Protein AF-A0A259PDP4-F1 (afdb_monomer)

Structure (mmCIF, N/CA/C/O backbone):
data_AF-A0A259PDP4-F1
#
_entry.id   AF-A0A259PDP4-F1
#
loop_
_atom_site.group_PDB
_atom_site.id
_atom_site.type_symbol
_atom_site.label_atom_id
_atom_site.label_alt_id
_atom_site.label_comp_id
_atom_site.label_asym_id
_atom_site.label_entity_id
_atom_site.label_seq_id
_atom_site.pdbx_PDB_ins_code
_atom_site.Cartn_x
_atom_site.Cartn_y
_atom_site.Cartn_z
_atom_site.occupancy
_atom_site.B_iso_or_equiv
_atom_site.auth_seq_id
_atom_site.auth_comp_id
_atom_site.auth_asym_id
_atom_site.auth_atom_id
_atom_site.pdbx_PDB_model_num
ATOM 1 N N . MET A 1 1 ? -24.513 -25.107 -3.759 1.00 65.69 1 MET A N 1
ATOM 2 C CA . MET A 1 1 ? -24.611 -24.357 -2.487 1.00 65.69 1 MET A CA 1
ATOM 3 C C . MET A 1 1 ? -24.532 -22.879 -2.822 1.00 65.69 1 MET A C 1
ATOM 5 O O . MET A 1 1 ? -23.610 -22.508 -3.531 1.00 65.69 1 MET A O 1
ATOM 9 N N . SER A 1 2 ? -25.495 -22.063 -2.395 1.00 82.94 2 SER A N 1
ATOM 10 C CA . SER A 1 2 ? -25.421 -20.602 -2.539 1.00 82.94 2 SER A CA 1
ATOM 11 C C . SER A 1 2 ? -24.648 -20.012 -1.358 1.00 82.94 2 SER A C 1
ATOM 13 O O . SER A 1 2 ? -24.970 -20.316 -0.209 1.00 82.94 2 SER A O 1
ATOM 15 N N . HIS A 1 3 ? -23.634 -19.190 -1.625 1.00 82.38 3 HIS A N 1
ATOM 16 C CA . HIS A 1 3 ? -22.898 -18.474 -0.581 1.00 82.38 3 HIS A CA 1
ATOM 17 C C . HIS A 1 3 ? -23.713 -17.268 -0.074 1.00 82.38 3 HIS A C 1
ATOM 19 O O . HIS A 1 3 ? -24.407 -16.649 -0.881 1.00 82.38 3 HIS A O 1
ATOM 25 N N . PRO A 1 4 ? -23.620 -16.895 1.220 1.00 92.81 4 PRO A N 1
ATOM 26 C CA . PRO A 1 4 ? -24.337 -15.735 1.769 1.00 92.81 4 PRO A CA 1
ATOM 27 C C . PRO A 1 4 ? -23.977 -14.407 1.085 1.00 92.81 4 PRO A C 1
ATOM 29 O O . PRO A 1 4 ? -24.799 -13.499 1.029 1.00 92.81 4 PRO A O 1
ATOM 32 N N . PHE A 1 5 ? -22.760 -14.316 0.539 1.00 89.44 5 PHE A N 1
ATOM 33 C CA . PHE A 1 5 ? -22.250 -13.162 -0.194 1.00 89.44 5 PHE A CA 1
ATOM 34 C C . PHE A 1 5 ? -21.683 -13.649 -1.533 1.00 89.44 5 PHE A C 1
ATOM 36 O O . PHE A 1 5 ? -20.524 -14.056 -1.590 1.00 89.44 5 PHE A O 1
ATOM 43 N N . PRO A 1 6 ? -22.492 -13.684 -2.605 1.00 89.69 6 PRO A N 1
ATOM 44 C CA . PRO A 1 6 ? -22.055 -14.221 -3.894 1.00 89.69 6 PRO A CA 1
ATOM 45 C C . PRO A 1 6 ? -21.044 -13.320 -4.624 1.00 89.69 6 PRO A C 1
ATOM 47 O O . PRO A 1 6 ? -20.414 -13.776 -5.573 1.00 89.69 6 PRO A O 1
ATOM 50 N N . GLY A 1 7 ? -20.871 -12.070 -4.176 1.00 89.38 7 GLY A N 1
ATOM 51 C CA . GLY A 1 7 ? -19.997 -11.091 -4.822 1.00 89.38 7 GLY A CA 1
ATOM 52 C C . GLY A 1 7 ? -20.499 -10.660 -6.203 1.00 89.38 7 GLY A C 1
ATOM 53 O O . GLY A 1 7 ? -21.602 -11.015 -6.623 1.00 89.38 7 GLY A O 1
ATOM 54 N N . ILE A 1 8 ? -19.681 -9.871 -6.899 1.00 91.44 8 ILE A N 1
ATOM 55 C CA . ILE A 1 8 ? -19.890 -9.497 -8.301 1.00 91.44 8 ILE A CA 1
ATOM 56 C C . ILE A 1 8 ? -18.806 -10.221 -9.109 1.00 91.44 8 ILE A C 1
ATOM 58 O O . ILE A 1 8 ? -17.627 -9.996 -8.835 1.00 91.44 8 ILE A O 1
ATOM 62 N N . PRO A 1 9 ? -19.165 -11.109 -10.054 1.00 92.88 9 PRO A N 1
ATOM 63 C CA . PRO A 1 9 ? -18.188 -11.726 -10.941 1.00 92.88 9 PRO A CA 1
ATOM 64 C C . PRO A 1 9 ? -17.473 -10.662 -11.773 1.00 92.88 9 PRO A C 1
ATOM 66 O O . PRO A 1 9 ? -18.130 -9.806 -12.363 1.00 92.88 9 PRO A O 1
ATOM 69 N N . ASP A 1 10 ? -16.148 -10.745 -11.840 1.00 94.81 10 ASP A N 1
ATOM 70 C CA . ASP A 1 10 ? -15.319 -9.799 -12.582 1.00 94.81 10 ASP A CA 1
ATOM 71 C C . ASP A 1 10 ? -14.111 -10.515 -13.209 1.00 94.81 10 ASP A C 1
ATOM 73 O O . ASP A 1 10 ? -13.682 -11.567 -12.722 1.00 94.81 10 ASP A O 1
ATOM 77 N N . VAL A 1 11 ? -13.576 -9.964 -14.299 1.00 97.06 11 VAL A N 1
ATOM 78 C CA . VAL A 1 11 ? -12.390 -10.483 -14.997 1.00 97.06 11 VAL A CA 1
ATOM 79 C C . VAL A 1 11 ? -11.270 -9.461 -14.866 1.00 97.06 11 VAL A C 1
ATOM 81 O O . VAL A 1 11 ? -11.224 -8.470 -15.587 1.00 97.06 11 VAL A O 1
ATOM 84 N N . ILE A 1 12 ? -10.348 -9.731 -13.947 1.00 96.38 12 ILE A N 1
ATOM 85 C CA . ILE A 1 12 ? -9.230 -8.848 -13.599 1.00 96.38 12 ILE A CA 1
ATOM 86 C C . ILE A 1 12 ? -7.917 -9.633 -13.557 1.00 96.38 12 ILE A C 1
ATOM 88 O O . ILE A 1 12 ? -7.911 -10.856 -13.397 1.00 96.38 12 ILE A O 1
ATOM 92 N N . ASN A 1 13 ? -6.791 -8.935 -13.706 1.00 97.06 13 ASN A N 1
ATOM 93 C CA . ASN A 1 13 ? -5.468 -9.526 -13.508 1.00 97.06 13 ASN A CA 1
ATOM 94 C C . ASN A 1 13 ? -5.157 -9.701 -11.999 1.00 97.06 13 ASN A C 1
ATOM 96 O O . ASN A 1 13 ? -5.936 -9.308 -11.126 1.00 97.06 13 ASN A O 1
ATOM 100 N N . GLY A 1 14 ? -4.007 -10.305 -11.680 1.00 96.62 14 GLY A N 1
ATOM 101 C CA . GLY A 1 14 ? -3.602 -10.540 -10.288 1.00 96.62 14 GLY A CA 1
ATOM 102 C C . GLY A 1 14 ? -3.404 -9.250 -9.483 1.00 96.62 14 GLY A C 1
ATOM 103 O O . GLY A 1 14 ? -3.862 -9.162 -8.346 1.00 96.62 14 GLY A O 1
ATOM 104 N N . ASN A 1 15 ? -2.790 -8.231 -10.087 1.00 95.81 15 ASN A N 1
ATOM 105 C CA . ASN A 1 15 ? -2.569 -6.931 -9.451 1.00 95.81 15 ASN A CA 1
ATOM 106 C C . ASN A 1 15 ? -3.891 -6.239 -9.102 1.00 95.81 15 ASN A C 1
ATOM 108 O O . ASN A 1 15 ? -4.067 -5.780 -7.977 1.00 95.81 15 ASN A O 1
ATOM 112 N N . GLY A 1 16 ? -4.852 -6.234 -10.025 1.00 96.62 16 GLY A N 1
ATOM 113 C CA . GLY A 1 16 ? -6.193 -5.700 -9.825 1.00 96.62 16 GLY A CA 1
ATOM 114 C C . GLY A 1 16 ? -6.944 -6.426 -8.711 1.00 96.62 16 GLY A C 1
ATOM 115 O O . GLY A 1 16 ? -7.610 -5.779 -7.904 1.00 96.62 16 GLY A O 1
ATOM 116 N N . ALA A 1 17 ? -6.787 -7.749 -8.595 1.00 96.19 17 ALA A N 1
AT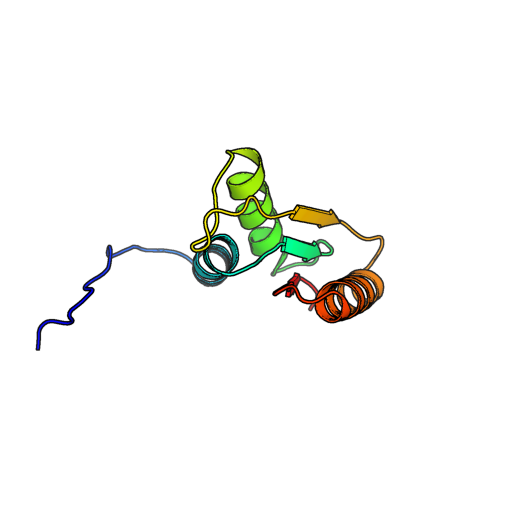OM 117 C CA . ALA A 1 17 ? -7.368 -8.513 -7.489 1.00 96.19 17 ALA A CA 1
ATOM 118 C C . ALA A 1 17 ? -6.768 -8.112 -6.130 1.00 96.19 17 ALA A C 1
ATOM 120 O O . ALA A 1 17 ? -7.503 -7.926 -5.157 1.00 96.19 17 ALA A O 1
ATOM 121 N N . VAL A 1 18 ? -5.448 -7.916 -6.061 1.00 95.62 18 VAL A N 1
ATOM 122 C CA . VAL A 1 18 ? -4.764 -7.448 -4.845 1.00 95.62 18 VAL A CA 1
ATOM 123 C C . VAL A 1 18 ? -5.172 -6.012 -4.508 1.00 95.62 18 VAL A C 1
ATOM 125 O O . VAL A 1 18 ? -5.589 -5.746 -3.380 1.00 95.62 18 VAL A O 1
ATOM 128 N N . ALA A 1 19 ? -5.148 -5.105 -5.485 1.00 95.44 19 ALA A N 1
ATOM 129 C CA . ALA A 1 19 ? -5.562 -3.717 -5.316 1.00 95.44 19 ALA A CA 1
ATOM 130 C C . ALA A 1 19 ? -7.024 -3.610 -4.863 1.00 95.44 19 ALA A C 1
ATOM 132 O O . ALA A 1 19 ? -7.327 -2.808 -3.978 1.00 95.44 19 ALA A O 1
ATOM 133 N N . HIS A 1 20 ? -7.916 -4.456 -5.399 1.00 95.56 20 HIS A N 1
ATOM 134 C CA . HIS A 1 20 ? -9.312 -4.545 -4.973 1.00 95.56 20 HIS A CA 1
ATOM 135 C C . HIS A 1 20 ? -9.421 -4.849 -3.480 1.00 95.56 20 HIS A C 1
ATOM 137 O O . HIS A 1 20 ? -10.173 -4.176 -2.781 1.00 95.56 20 HIS A O 1
ATOM 143 N N . VAL A 1 21 ? -8.675 -5.820 -2.958 1.00 95.06 21 VAL A N 1
ATOM 144 C CA . VAL A 1 21 ? -8.699 -6.109 -1.518 1.00 95.06 21 VAL A CA 1
ATOM 145 C C . VAL A 1 21 ? -8.066 -4.958 -0.739 1.00 95.06 21 VAL A C 1
ATOM 147 O O . VAL A 1 21 ? -8.677 -4.442 0.199 1.00 95.06 21 VAL A O 1
ATOM 150 N N . MET A 1 22 ? -6.884 -4.498 -1.156 1.00 95.44 22 MET A N 1
ATOM 151 C CA . MET A 1 22 ? -6.123 -3.465 -0.452 1.00 95.44 22 MET A CA 1
ATOM 152 C C . MET A 1 22 ? -6.927 -2.181 -0.253 1.00 95.44 22 MET A C 1
ATOM 154 O O . MET A 1 22 ? -6.996 -1.682 0.870 1.00 95.44 22 MET A O 1
ATOM 158 N N . LYS A 1 23 ? -7.607 -1.678 -1.287 1.00 95.12 23 LYS A N 1
ATOM 159 C CA . LYS A 1 23 ? -8.40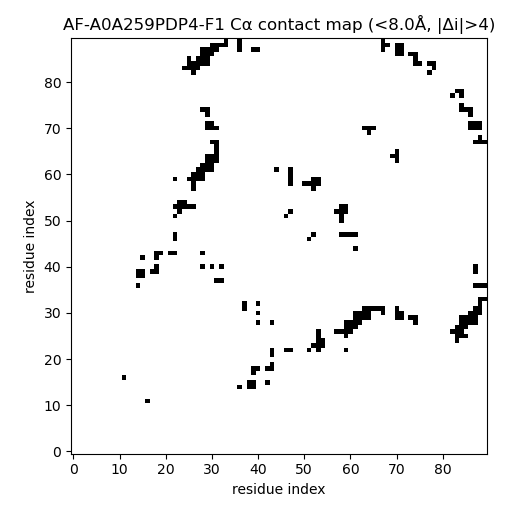9 -0.446 -1.188 1.00 95.12 23 LYS A CA 1
ATOM 160 C C . LYS A 1 23 ? -9.605 -0.553 -0.230 1.00 95.12 23 LYS A C 1
ATOM 162 O O . LYS A 1 23 ? -10.110 0.467 0.230 1.00 95.12 23 LYS A O 1
ATOM 167 N N . HIS A 1 24 ? -10.058 -1.769 0.081 1.00 95.25 24 HIS A N 1
ATOM 168 C CA . HIS A 1 24 ? -11.149 -2.013 1.026 1.00 95.25 24 HIS A CA 1
ATOM 169 C C . HIS A 1 24 ? -10.659 -2.242 2.456 1.00 95.25 24 HIS A C 1
ATOM 171 O O . HIS A 1 24 ? -11.378 -1.883 3.384 1.00 95.25 24 HIS A O 1
ATOM 177 N N . VAL A 1 25 ? -9.472 -2.828 2.649 1.00 94.38 25 VAL A N 1
ATOM 178 C CA . VAL A 1 25 ? -9.003 -3.292 3.972 1.00 94.38 25 VAL A CA 1
ATOM 179 C C . VAL A 1 25 ? -7.708 -2.638 4.453 1.00 94.38 25 VAL A C 1
ATOM 181 O O . VAL A 1 25 ? -7.213 -2.972 5.521 1.00 94.38 25 VAL A O 1
ATOM 184 N N . CYS A 1 26 ? -7.115 -1.707 3.716 1.00 93.38 26 CYS A N 1
ATOM 185 C CA . CYS A 1 26 ? -5.944 -0.983 4.208 1.00 93.38 26 CYS A CA 1
ATOM 186 C C . CYS A 1 26 ? -6.353 0.378 4.783 1.00 93.38 26 CYS A C 1
ATOM 188 O O . CYS A 1 26 ? -7.247 1.063 4.280 1.00 93.38 26 CYS A O 1
ATOM 190 N N . GLY A 1 27 ? -5.671 0.790 5.851 1.00 92.81 27 GLY A N 1
ATOM 191 C CA . GLY A 1 27 ? -5.680 2.169 6.345 1.00 92.81 27 GLY A CA 1
ATOM 192 C C . GLY A 1 27 ? -4.789 3.097 5.513 1.00 92.81 27 GLY A C 1
ATOM 193 O O . GLY A 1 27 ? -4.906 4.315 5.611 1.00 92.81 27 GLY A O 1
ATOM 194 N N . GLY A 1 28 ? -3.914 2.530 4.686 1.00 93.19 28 GLY A N 1
ATOM 195 C CA . GLY A 1 28 ? -3.019 3.257 3.799 1.00 93.19 28 GLY A CA 1
ATOM 196 C C . GLY A 1 28 ? -1.929 2.362 3.217 1.00 93.19 28 GLY A C 1
ATOM 197 O O . GLY A 1 28 ? -1.726 1.237 3.688 1.00 93.19 28 GLY A O 1
ATOM 198 N N . VAL A 1 29 ? -1.247 2.876 2.197 1.00 95.00 29 VAL A N 1
ATOM 199 C CA . VAL A 1 29 ? -0.124 2.222 1.514 1.00 95.00 29 VAL A CA 1
ATOM 200 C C . VAL A 1 29 ? 1.105 3.120 1.588 1.00 95.00 29 VAL A C 1
ATOM 202 O O . VAL A 1 29 ? 1.015 4.327 1.366 1.00 95.00 29 VAL A O 1
ATOM 205 N N . ILE A 1 30 ? 2.252 2.518 1.893 1.00 95.00 30 ILE A N 1
ATOM 206 C CA . ILE A 1 30 ? 3.566 3.154 1.774 1.00 95.00 30 ILE A CA 1
ATOM 207 C C . ILE A 1 30 ? 4.345 2.332 0.753 1.00 95.00 30 ILE A C 1
ATOM 209 O O . ILE A 1 30 ? 4.606 1.152 0.989 1.00 95.00 30 ILE A O 1
ATOM 213 N N . GLY A 1 31 ? 4.637 2.902 -0.410 1.00 93.25 31 GLY A N 1
ATOM 214 C CA . GLY A 1 31 ? 5.079 2.125 -1.566 1.00 93.25 31 GLY A CA 1
ATOM 215 C C . GLY A 1 31 ? 6.201 2.773 -2.360 1.00 93.25 31 GLY A C 1
ATOM 216 O O . GLY A 1 31 ? 6.482 3.961 -2.223 1.00 93.25 31 GLY A O 1
ATOM 217 N N . TYR A 1 32 ? 6.805 1.962 -3.222 1.00 94.94 32 TYR A N 1
ATOM 218 C CA . TYR A 1 32 ? 7.780 2.389 -4.218 1.00 94.94 32 TYR A CA 1
ATOM 219 C C . TYR A 1 32 ? 7.467 1.708 -5.560 1.00 94.94 32 TYR A C 1
ATOM 221 O O . TYR A 1 32 ? 7.137 0.519 -5.561 1.00 94.94 32 TYR A O 1
ATOM 229 N N . PRO A 1 33 ? 7.526 2.413 -6.703 1.00 91.75 33 PRO A N 1
ATOM 230 C CA . PRO A 1 33 ? 7.244 1.803 -7.998 1.00 91.75 33 PRO A CA 1
ATOM 231 C C . PRO A 1 33 ? 8.350 0.821 -8.415 1.00 91.75 33 PRO A C 1
ATOM 233 O O . PRO A 1 33 ? 9.499 1.207 -8.624 1.00 91.75 33 PRO A O 1
ATOM 236 N N . ILE A 1 34 ? 7.987 -0.450 -8.605 1.00 93.44 34 ILE A N 1
ATOM 237 C CA . ILE A 1 34 ? 8.847 -1.481 -9.196 1.00 93.44 34 ILE A CA 1
ATOM 238 C C . ILE A 1 34 ? 8.012 -2.487 -9.995 1.00 93.44 34 ILE A C 1
ATOM 240 O O . ILE A 1 34 ? 6.963 -2.964 -9.562 1.00 93.44 34 ILE A O 1
ATOM 244 N N . THR A 1 35 ? 8.463 -2.827 -11.201 1.00 94.06 35 THR A N 1
ATOM 245 C CA . THR A 1 35 ? 7.763 -3.813 -12.032 1.00 94.06 35 THR A CA 1
ATOM 246 C C . THR A 1 35 ? 7.883 -5.214 -11.423 1.00 94.06 35 THR A C 1
ATOM 248 O O . THR A 1 35 ? 8.996 -5.591 -11.053 1.00 94.06 35 THR A O 1
ATOM 251 N N . PRO A 1 36 ? 6.812 -6.032 -11.394 1.00 93.25 36 PRO A N 1
ATOM 252 C CA . PRO A 1 36 ? 5.491 -5.820 -12.002 1.00 93.25 36 PRO A CA 1
ATOM 253 C C . PRO A 1 36 ? 4.404 -5.284 -11.043 1.00 93.25 36 PRO A C 1
ATOM 255 O O . PRO A 1 36 ? 3.240 -5.229 -11.437 1.00 93.25 36 PRO A O 1
ATOM 258 N N . SER A 1 37 ? 4.734 -4.928 -9.797 1.00 94.75 37 SER A N 1
ATOM 259 C CA . SER A 1 37 ? 3.756 -4.570 -8.753 1.00 94.75 37 SER A CA 1
ATOM 260 C C . SER A 1 37 ? 3.344 -3.093 -8.745 1.00 94.75 37 SER A C 1
ATOM 262 O O . SER A 1 37 ? 2.451 -2.721 -7.981 1.00 94.75 37 SER A O 1
ATOM 264 N N . THR A 1 38 ? 3.938 -2.248 -9.595 1.00 94.69 38 THR A N 1
ATOM 265 C CA . THR A 1 38 ? 3.596 -0.817 -9.711 1.00 94.69 38 THR A CA 1
ATOM 266 C C . THR A 1 38 ? 2.088 -0.571 -9.856 1.00 94.69 38 THR A C 1
ATOM 268 O O . THR A 1 38 ? 1.536 0.268 -9.145 1.00 94.69 38 THR A O 1
ATOM 271 N N . GLU A 1 39 ? 1.405 -1.366 -10.688 1.00 96.06 39 GLU A N 1
ATOM 272 C CA . GLU A 1 39 ? -0.038 -1.241 -10.964 1.00 96.06 39 GLU A CA 1
ATOM 273 C C . GLU A 1 39 ? -0.903 -1.325 -9.691 1.00 96.06 39 GLU A C 1
ATOM 275 O O . GLU A 1 39 ? -1.960 -0.696 -9.608 1.00 96.06 39 GLU A O 1
ATOM 280 N N . ILE A 1 40 ? -0.460 -2.072 -8.671 1.00 96.19 40 ILE A N 1
ATOM 281 C CA . ILE A 1 40 ? -1.189 -2.218 -7.403 1.00 96.19 40 ILE A CA 1
ATOM 282 C C . ILE A 1 40 ? -1.258 -0.869 -6.678 1.00 96.19 40 ILE A C 1
ATOM 284 O O . ILE A 1 40 ? -2.342 -0.439 -6.273 1.00 96.19 40 ILE A O 1
ATOM 288 N N . SER A 1 41 ? -0.112 -0.193 -6.535 1.00 94.25 41 SER A N 1
ATOM 289 C CA . SER A 1 41 ? -0.027 1.131 -5.907 1.00 94.25 41 SER A CA 1
ATOM 290 C C . SER A 1 41 ? -0.783 2.185 -6.706 1.00 94.25 41 SER A C 1
ATOM 292 O O . SER A 1 41 ? -1.506 2.975 -6.107 1.00 94.25 41 SER A O 1
ATOM 294 N N . GLU A 1 42 ? -0.658 2.177 -8.035 1.00 95.62 42 GLU A N 1
ATOM 295 C CA . GLU A 1 42 ? -1.358 3.123 -8.916 1.00 95.62 42 GLU A CA 1
ATOM 296 C C . GLU A 1 42 ? -2.880 2.988 -8.777 1.00 95.62 42 GLU A C 1
ATOM 298 O O . GLU A 1 42 ? -3.586 3.978 -8.595 1.00 95.62 42 GLU A O 1
ATOM 303 N N . THR A 1 43 ? -3.388 1.752 -8.772 1.00 96.06 43 THR A N 1
ATOM 304 C CA . THR A 1 43 ? -4.824 1.475 -8.616 1.00 96.06 43 THR A CA 1
ATOM 305 C C . THR A 1 43 ? -5.330 1.857 -7.222 1.00 96.06 43 THR A C 1
ATOM 307 O O . THR A 1 43 ? -6.440 2.375 -7.077 1.00 96.06 43 THR A O 1
ATOM 310 N N . PHE A 1 44 ? -4.535 1.605 -6.176 1.00 95.88 44 PHE A N 1
ATOM 311 C CA . PHE A 1 44 ? -4.878 2.003 -4.810 1.00 95.88 44 PHE A CA 1
ATOM 312 C C . PHE A 1 44 ? -4.917 3.526 -4.657 1.00 95.88 44 PHE A C 1
ATOM 314 O O . PHE A 1 44 ? -5.857 4.059 -4.064 1.00 95.88 44 PHE A O 1
ATOM 321 N N . GLU A 1 45 ? -3.904 4.219 -5.182 1.00 95.81 45 GLU A N 1
ATOM 322 C CA . GLU A 1 45 ? -3.831 5.677 -5.156 1.00 95.81 45 GLU A CA 1
ATOM 323 C C . GLU A 1 45 ? -5.032 6.270 -5.888 1.00 95.81 45 GLU A C 1
ATOM 325 O O . GLU A 1 45 ? -5.737 7.073 -5.285 1.00 95.81 45 GLU A O 1
ATOM 330 N N . ALA A 1 46 ? -5.335 5.806 -7.105 1.00 97.06 46 ALA A N 1
ATOM 331 C CA . ALA A 1 46 ? -6.451 6.329 -7.889 1.00 97.06 46 ALA A CA 1
ATOM 332 C C . ALA A 1 46 ? -7.780 6.223 -7.125 1.00 97.06 46 ALA A C 1
ATOM 334 O O . ALA A 1 46 ? -8.499 7.211 -6.978 1.00 97.06 46 ALA A O 1
ATOM 335 N N . ALA A 1 47 ? -8.068 5.058 -6.531 1.00 96.88 47 ALA A N 1
ATOM 336 C CA . ALA A 1 47 ? -9.260 4.875 -5.702 1.00 96.88 47 ALA A CA 1
ATOM 337 C C . ALA A 1 47 ? -9.280 5.823 -4.488 1.00 96.88 47 ALA A C 1
ATOM 339 O O . ALA A 1 47 ? -10.323 6.382 -4.140 1.00 96.88 47 ALA A O 1
ATOM 340 N N . ARG A 1 48 ? -8.129 6.032 -3.838 1.00 95.44 48 ARG A N 1
ATOM 341 C CA . ARG A 1 48 ? -7.984 6.999 -2.741 1.00 95.44 48 ARG A CA 1
ATOM 342 C C . ARG A 1 48 ? -8.230 8.432 -3.231 1.00 95.44 48 ARG A C 1
ATOM 344 O O . ARG A 1 48 ? -8.926 9.180 -2.553 1.00 95.44 48 ARG A O 1
ATOM 351 N N . ALA A 1 49 ? -7.675 8.826 -4.375 1.00 96.75 49 ALA A N 1
ATOM 352 C CA . ALA A 1 49 ? -7.838 10.157 -4.958 1.00 96.75 49 ALA A CA 1
ATOM 3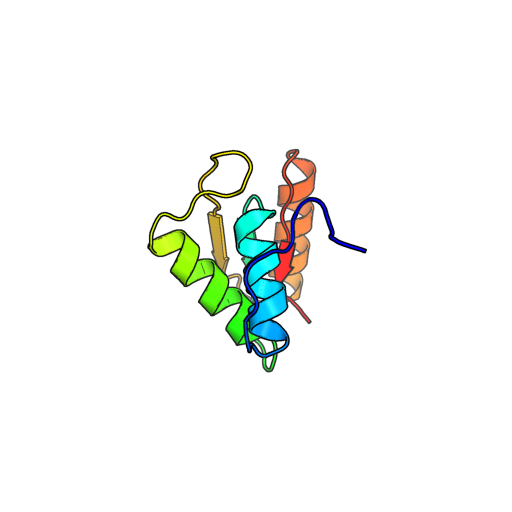53 C C . ALA A 1 49 ? -9.292 10.440 -5.373 1.00 96.75 49 ALA A C 1
ATOM 355 O O . ALA A 1 49 ? -9.767 11.565 -5.220 1.00 96.75 49 ALA A O 1
ATOM 356 N N . GLU A 1 50 ? -10.023 9.413 -5.809 1.00 97.75 50 GLU A N 1
ATOM 357 C CA . GLU A 1 50 ? -11.465 9.453 -6.096 1.00 97.75 50 GLU A CA 1
ATOM 358 C C . GLU A 1 50 ? -12.345 9.517 -4.830 1.00 97.75 50 GLU A C 1
ATOM 360 O O . GLU A 1 50 ? -13.571 9.601 -4.920 1.00 97.75 50 GLU A O 1
ATOM 365 N N . GLY A 1 51 ? -11.741 9.509 -3.637 1.00 96.88 51 GLY A N 1
ATOM 366 C CA . GLY A 1 51 ? -12.440 9.638 -2.359 1.00 96.88 51 GLY A CA 1
ATOM 367 C C . GLY A 1 51 ? -13.009 8.327 -1.820 1.00 96.88 51 GLY A C 1
ATOM 368 O O . GLY A 1 51 ? -13.881 8.355 -0.946 1.00 96.88 51 GLY A O 1
ATOM 369 N N . GLN A 1 52 ? -12.543 7.174 -2.311 1.00 97.38 52 GLN A N 1
ATOM 370 C CA . GLN A 1 52 ? -13.007 5.880 -1.822 1.00 97.38 52 GLN A CA 1
ATOM 371 C C . GLN A 1 52 ? -12.699 5.719 -0.324 1.00 97.38 52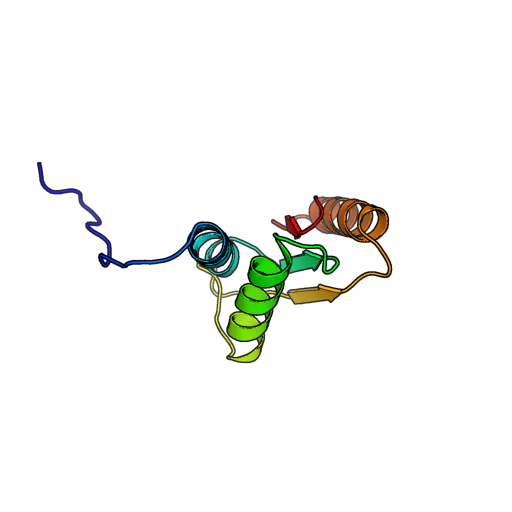 GLN A C 1
ATOM 373 O O . GLN A 1 52 ? -11.564 5.878 0.129 1.00 97.38 52 GLN A O 1
ATOM 378 N N . LEU A 1 53 ? -13.717 5.340 0.450 1.00 97.50 53 LEU A N 1
ATOM 379 C CA . LEU A 1 53 ? -13.557 4.922 1.840 1.00 97.50 53 LEU A CA 1
ATOM 380 C C . LEU A 1 53 ? -13.305 3.415 1.913 1.00 97.50 53 LEU A C 1
ATOM 382 O O . LEU A 1 53 ? -13.851 2.637 1.129 1.00 97.50 53 LEU A O 1
ATOM 386 N N . ASN A 1 54 ? -12.509 2.994 2.891 1.00 95.00 54 ASN A N 1
ATOM 387 C CA . ASN A 1 54 ? -12.367 1.580 3.219 1.00 95.00 54 ASN A CA 1
ATOM 388 C C . ASN A 1 54 ? -13.600 1.057 3.984 1.00 95.00 54 ASN A C 1
ATOM 390 O O . ASN A 1 54 ? -14.501 1.819 4.348 1.00 95.00 54 ASN A O 1
ATOM 394 N N . VAL A 1 55 ? -13.645 -0.247 4.273 1.00 95.38 55 VAL A N 1
ATOM 395 C CA . VAL A 1 55 ? -14.806 -0.885 4.935 1.00 95.38 55 VAL A CA 1
ATOM 396 C C . VAL A 1 55 ? -15.060 -0.392 6.364 1.00 95.38 55 VAL A C 1
ATOM 398 O O . VAL A 1 55 ? -16.104 -0.688 6.939 1.00 95.38 55 VAL A O 1
ATOM 401 N N . TRP A 1 56 ? -14.138 0.386 6.938 1.00 93.69 56 TRP A N 1
ATOM 402 C CA . TRP A 1 56 ? -14.292 1.034 8.242 1.00 93.69 56 TRP A CA 1
ATOM 403 C C . TRP A 1 56 ? -14.747 2.493 8.142 1.00 93.69 56 TRP A C 1
ATOM 405 O O . TRP A 1 56 ? -14.732 3.206 9.146 1.00 93.69 56 TRP A O 1
ATOM 415 N N . GLY A 1 57 ? -15.110 2.963 6.945 1.00 95.50 57 GLY A N 1
ATOM 416 C CA . GLY A 1 57 ? -15.520 4.346 6.710 1.00 95.50 57 GLY A CA 1
ATOM 417 C C . GLY A 1 57 ? -14.374 5.352 6.832 1.00 95.50 57 GLY A C 1
ATOM 418 O O . GLY A 1 57 ? -14.625 6.533 7.064 1.00 95.50 57 GLY A O 1
ATOM 419 N N . LYS A 1 58 ? -13.116 4.908 6.712 1.00 93.75 58 LYS A N 1
ATOM 420 C CA . LYS A 1 58 ? -11.936 5.778 6.782 1.00 93.75 58 LYS A CA 1
ATOM 421 C C . LYS A 1 58 ? -11.363 6.021 5.395 1.00 93.75 58 LYS A C 1
ATOM 423 O O . LYS A 1 58 ? -11.307 5.115 4.566 1.00 93.75 58 LYS A O 1
ATOM 428 N N . HIS A 1 59 ? -10.893 7.243 5.181 1.00 94.56 59 HIS A N 1
ATOM 429 C CA . HIS A 1 59 ? -10.135 7.596 3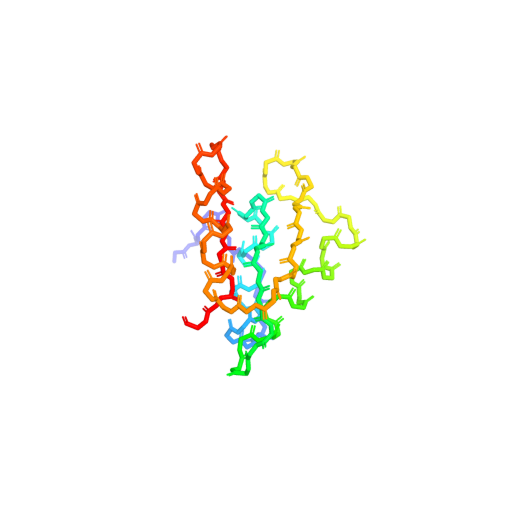.991 1.00 94.56 59 HIS A CA 1
ATOM 430 C C . HIS A 1 59 ? -8.693 7.090 4.146 1.00 94.56 59 HIS A C 1
ATOM 432 O O . HIS A 1 59 ? -8.035 7.475 5.119 1.00 94.56 59 HIS A O 1
ATOM 438 N N . PRO A 1 60 ? -8.189 6.232 3.244 1.00 93.38 60 PRO A N 1
ATOM 439 C CA . PRO A 1 60 ? -6.820 5.756 3.341 1.00 93.38 60 PRO A CA 1
ATOM 440 C C . PRO A 1 60 ? -5.807 6.859 3.003 1.00 93.38 60 PRO A C 1
ATOM 442 O O . PRO A 1 60 ? -6.135 7.855 2.350 1.00 93.38 60 PRO A O 1
ATOM 445 N N . PHE A 1 61 ? -4.556 6.677 3.424 1.00 92.75 61 PHE A N 1
ATOM 446 C CA . PHE A 1 61 ? -3.434 7.500 2.959 1.00 92.75 61 PHE A CA 1
ATOM 447 C C . PHE A 1 61 ? -2.571 6.749 1.935 1.00 92.75 61 PHE A C 1
ATOM 449 O O . PHE A 1 61 ? -2.586 5.521 1.876 1.00 92.75 61 PHE A O 1
ATOM 456 N N . PHE A 1 62 ? -1.789 7.488 1.151 1.00 94.62 62 PHE A N 1
ATOM 457 C CA . PHE A 1 62 ? -0.749 6.939 0.282 1.00 94.62 62 PHE A CA 1
ATOM 458 C C . PHE A 1 62 ? 0.531 7.765 0.443 1.00 94.62 62 PHE A C 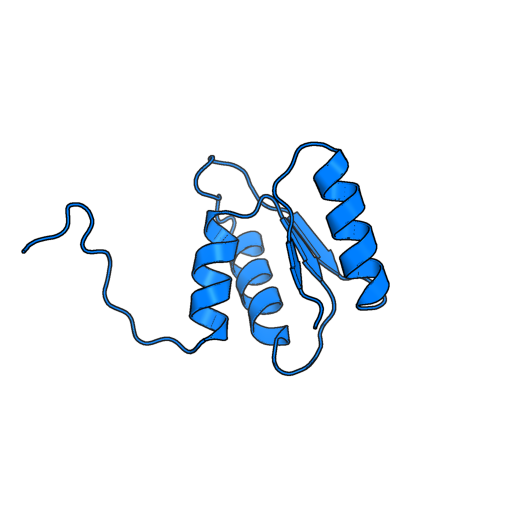1
ATOM 460 O O . PHE A 1 62 ? 0.452 8.994 0.495 1.00 94.62 62 PHE A O 1
ATOM 467 N N . VAL A 1 63 ? 1.683 7.102 0.546 1.00 95.00 63 VAL A N 1
ATOM 468 C CA . VAL A 1 63 ? 3.004 7.744 0.567 1.00 95.00 63 VAL A CA 1
ATOM 469 C C . VAL A 1 63 ? 3.940 6.986 -0.366 1.00 95.00 63 VAL A C 1
ATOM 471 O O . VAL A 1 63 ? 4.172 5.793 -0.176 1.00 95.00 63 VAL A O 1
ATOM 474 N N . GLU A 1 64 ? 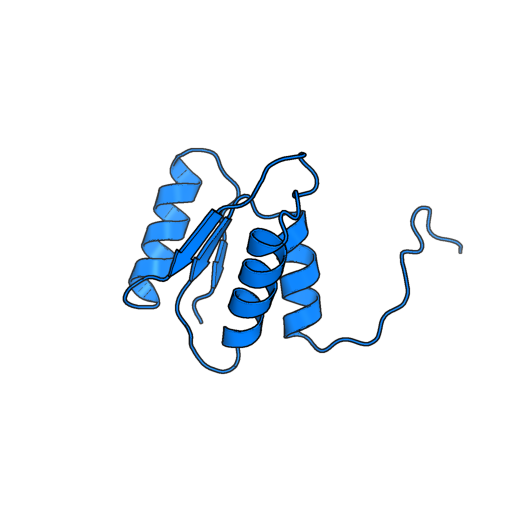4.499 7.694 -1.342 1.00 95.50 64 GLU A N 1
ATOM 475 C CA . GLU A 1 64 ? 5.623 7.202 -2.136 1.00 95.50 64 GLU A CA 1
ATOM 476 C C . GLU A 1 64 ? 6.936 7.503 -1.407 1.00 95.50 64 GLU A C 1
ATOM 478 O O . GLU A 1 64 ? 7.148 8.623 -0.935 1.00 95.50 64 GLU A O 1
ATOM 483 N N . THR A 1 65 ? 7.800 6.501 -1.279 1.00 95.25 65 THR A N 1
ATOM 484 C CA . THR A 1 65 ? 9.112 6.632 -0.629 1.00 95.25 65 THR A CA 1
ATOM 485 C C . THR A 1 65 ? 10.241 6.713 -1.652 1.00 95.25 65 THR A C 1
ATOM 487 O O . THR A 1 65 ? 10.031 6.568 -2.848 1.00 95.25 65 THR A O 1
ATOM 490 N N . GLU A 1 66 ? 11.471 6.929 -1.201 1.00 95.62 66 GLU A N 1
ATOM 491 C CA . GLU A 1 66 ? 12.659 6.971 -2.059 1.00 95.62 66 GLU A CA 1
ATOM 492 C C . GLU A 1 66 ? 13.144 5.585 -2.520 1.00 95.62 66 GLU A C 1
ATOM 494 O O . GLU A 1 66 ? 13.932 5.491 -3.460 1.00 95.62 66 GLU A O 1
ATOM 499 N N . GLY A 1 67 ? 12.689 4.512 -1.864 1.00 94.56 67 GLY A N 1
ATOM 500 C CA . GLY A 1 67 ? 13.019 3.132 -2.221 1.00 94.56 67 GLY A CA 1
ATOM 501 C C . GLY A 1 67 ? 12.206 2.091 -1.450 1.00 94.56 67 GLY A C 1
ATOM 502 O O . GLY A 1 67 ? 11.500 2.413 -0.492 1.00 94.56 67 GLY A O 1
ATOM 503 N N . GLU A 1 68 ? 12.337 0.825 -1.850 1.00 93.69 68 GLU A N 1
ATOM 504 C CA . GLU A 1 68 ? 11.586 -0.310 -1.288 1.00 93.69 68 GLU A CA 1
ATOM 505 C C . GLU A 1 68 ? 11.855 -0.538 0.206 1.00 93.69 68 GLU A C 1
ATOM 507 O O . GLU A 1 68 ? 10.940 -0.809 0.981 1.00 93.69 68 GLU A O 1
ATOM 512 N N . HIS A 1 69 ? 13.103 -0.365 0.648 1.00 94.56 69 HIS A N 1
ATOM 513 C CA . HIS A 1 69 ? 13.457 -0.537 2.059 1.00 94.56 69 HIS A CA 1
ATOM 514 C C . HIS A 1 69 ? 12.806 0.531 2.954 1.00 94.56 69 HIS A C 1
ATOM 516 O O . HIS A 1 69 ? 12.378 0.253 4.080 1.00 94.56 69 HIS A O 1
ATOM 522 N N . SER A 1 70 ? 12.680 1.749 2.434 1.00 95.25 70 SER A N 1
ATOM 523 C CA . SER A 1 70 ? 12.016 2.857 3.118 1.00 95.25 70 SER A CA 1
ATOM 524 C C . SER A 1 70 ? 10.505 2.667 3.135 1.00 95.25 70 SER A C 1
ATOM 526 O O . SER A 1 70 ? 9.876 2.946 4.155 1.00 95.25 70 SER A O 1
ATOM 528 N N . ALA A 1 71 ? 9.933 2.080 2.078 1.00 94.81 71 ALA A N 1
ATOM 529 C CA . ALA A 1 71 ? 8.536 1.660 2.059 1.00 94.81 71 ALA A CA 1
ATOM 530 C C . ALA A 1 71 ? 8.237 0.627 3.158 1.00 94.81 71 ALA A C 1
ATOM 532 O O . ALA A 1 71 ? 7.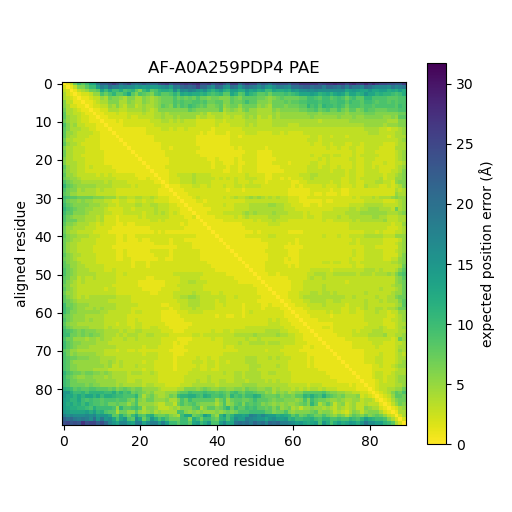268 0.780 3.906 1.00 94.81 71 ALA A O 1
ATOM 533 N N . GLN A 1 72 ? 9.091 -0.392 3.305 1.00 93.31 72 GLN A N 1
ATOM 534 C CA . GLN A 1 72 ? 8.940 -1.422 4.339 1.00 93.31 72 GLN A CA 1
ATOM 535 C C . GLN A 1 72 ? 9.089 -0.841 5.750 1.00 93.31 72 GLN A C 1
ATOM 537 O O . GLN A 1 72 ? 8.248 -1.082 6.619 1.00 93.31 72 GLN A O 1
ATOM 542 N N . SER A 1 73 ? 10.125 -0.028 5.970 1.00 94.12 73 SER A N 1
ATOM 543 C CA . SER A 1 73 ? 10.369 0.641 7.255 1.00 94.12 73 SER A CA 1
ATOM 544 C C . SER A 1 73 ? 9.223 1.584 7.628 1.00 94.12 73 SER A C 1
ATOM 546 O O . SER A 1 73 ? 8.771 1.596 8.774 1.00 94.12 73 SER A O 1
ATOM 548 N N . GLY A 1 74 ? 8.713 2.339 6.653 1.00 93.25 74 GLY A N 1
ATOM 549 C CA . GLY A 1 74 ? 7.569 3.227 6.817 1.00 93.25 74 GLY A CA 1
ATOM 550 C C . GLY A 1 74 ? 6.295 2.464 7.167 1.00 93.25 74 GLY A C 1
ATOM 551 O O . GLY A 1 74 ? 5.614 2.835 8.121 1.00 93.25 74 GLY A O 1
ATOM 552 N N . ALA A 1 75 ? 5.990 1.374 6.455 1.00 92.69 75 ALA A N 1
ATOM 553 C CA . ALA A 1 75 ? 4.824 0.534 6.739 1.00 92.69 75 ALA A CA 1
ATOM 554 C C . ALA A 1 75 ? 4.889 -0.090 8.139 1.00 92.69 75 ALA A C 1
ATOM 556 O O . ALA A 1 75 ? 3.897 -0.051 8.870 1.00 92.69 75 ALA A O 1
ATOM 557 N N . LEU A 1 76 ? 6.059 -0.592 8.548 1.00 93.00 76 LEU A N 1
ATOM 558 C CA . LEU A 1 76 ? 6.279 -1.111 9.899 1.00 93.00 76 LEU A CA 1
ATOM 559 C C . LEU A 1 76 ? 6.081 -0.019 10.961 1.00 93.00 76 LEU A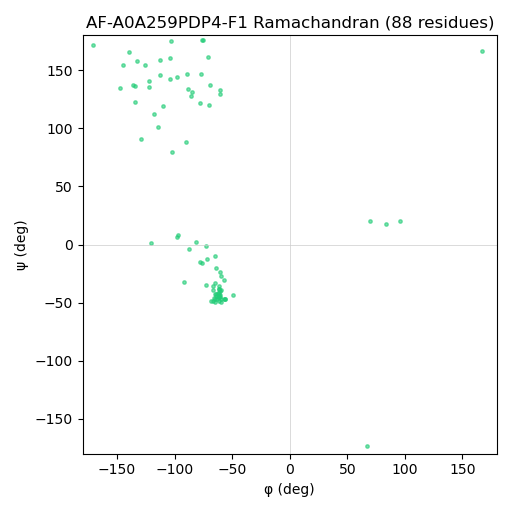 C 1
ATOM 561 O O . LEU A 1 76 ? 5.355 -0.226 11.934 1.00 93.00 76 LEU A O 1
ATOM 565 N N . GLY A 1 77 ? 6.691 1.152 10.763 1.00 92.88 77 GLY A N 1
ATOM 566 C CA . GLY A 1 77 ? 6.558 2.294 11.668 1.00 92.88 77 GLY A CA 1
ATOM 567 C C . GLY A 1 77 ? 5.111 2.767 11.793 1.00 92.88 77 GLY A C 1
ATOM 568 O O . GLY A 1 77 ? 4.620 2.980 12.900 1.00 92.88 77 GLY A O 1
ATOM 569 N N . ALA A 1 78 ? 4.395 2.853 10.672 1.00 90.56 78 ALA A N 1
ATOM 570 C CA . ALA A 1 78 ? 2.979 3.174 10.663 1.00 90.56 78 ALA A CA 1
ATOM 571 C C . ALA A 1 78 ? 2.179 2.110 11.433 1.00 90.56 78 ALA A C 1
ATOM 573 O O . ALA A 1 78 ? 1.345 2.463 12.267 1.00 90.56 78 ALA A O 1
ATOM 574 N N . ALA A 1 79 ? 2.449 0.816 11.226 1.00 90.31 79 ALA A N 1
ATOM 575 C CA . ALA A 1 79 ? 1.708 -0.266 11.880 1.00 90.31 79 ALA A CA 1
ATOM 576 C C . ALA A 1 79 ? 1.836 -0.222 13.414 1.00 90.31 79 ALA A C 1
ATOM 578 O O . ALA A 1 79 ? 0.850 -0.442 14.120 1.00 90.31 79 ALA A O 1
ATOM 579 N N . LEU A 1 80 ? 3.005 0.170 13.938 1.00 91.88 80 LEU A N 1
ATOM 580 C CA . LEU A 1 80 ? 3.228 0.374 15.378 1.00 91.88 80 LEU A CA 1
ATOM 581 C C . LEU A 1 80 ? 2.317 1.450 15.994 1.00 91.88 80 LEU A C 1
ATOM 583 O O . LEU A 1 80 ? 2.050 1.407 17.193 1.00 91.88 80 LEU A O 1
ATOM 587 N N . THR A 1 81 ? 1.798 2.388 15.196 1.00 89.12 81 THR A N 1
ATOM 588 C CA . THR A 1 81 ? 0.841 3.413 15.659 1.00 89.12 81 THR A CA 1
ATOM 589 C C . THR A 1 81 ? -0.608 2.911 15.745 1.00 89.12 81 THR A C 1
ATOM 591 O O . THR A 1 81 ? -1.503 3.675 16.102 1.00 89.12 81 THR A O 1
ATOM 594 N N . GLY A 1 82 ? -0.856 1.625 15.455 1.00 83.50 82 GLY A N 1
ATOM 595 C CA . GLY A 1 82 ? -2.160 0.975 15.628 1.00 83.50 82 GLY A CA 1
ATOM 596 C C . GLY A 1 82 ? -3.039 0.929 14.376 1.00 83.50 82 GLY A C 1
ATOM 597 O O . GLY A 1 82 ? -4.253 0.766 14.498 1.00 83.50 82 GLY A O 1
ATOM 598 N N . GLY A 1 83 ? -2.465 1.079 13.179 1.00 78.50 83 GLY A N 1
ATOM 599 C CA . GLY A 1 83 ? -3.208 0.957 11.921 1.00 78.50 83 GLY A CA 1
ATOM 600 C C . GLY A 1 83 ? -2.812 -0.256 11.080 1.00 78.50 83 GLY A C 1
ATOM 601 O O . GLY A 1 83 ? -1.732 -0.821 11.226 1.00 78.50 83 GLY A O 1
ATOM 602 N N . SER A 1 84 ? -3.712 -0.655 10.181 1.00 81.12 84 SER A N 1
ATOM 603 C CA . SER A 1 84 ? -3.489 -1.728 9.207 1.00 81.12 84 SER A CA 1
ATOM 604 C C . SER A 1 84 ? -2.904 -1.139 7.927 1.00 81.12 84 SER A C 1
ATOM 606 O O . SER A 1 84 ? -3.646 -0.737 7.028 1.00 81.12 84 SER A O 1
ATOM 608 N N . TYR A 1 85 ? -1.579 -1.035 7.870 1.00 86.31 85 TYR A N 1
ATOM 609 C CA . TYR A 1 85 ? -0.857 -0.448 6.742 1.00 86.31 85 TYR A CA 1
ATOM 610 C C . TYR A 1 85 ? -0.045 -1.506 6.013 1.00 86.31 85 TYR A C 1
ATOM 612 O O . TYR A 1 85 ? 0.457 -2.447 6.626 1.00 86.31 85 TYR A O 1
ATOM 620 N N . VAL A 1 86 ? 0.063 -1.348 4.699 1.00 81.38 86 VAL A N 1
ATOM 621 C CA . VAL A 1 86 ? 0.729 -2.313 3.826 1.00 81.38 86 VAL A CA 1
ATOM 622 C C . VAL A 1 86 ? 1.852 -1.614 3.076 1.00 81.38 86 VAL A C 1
ATOM 624 O O . VAL A 1 86 ? 1.708 -0.467 2.645 1.00 81.38 86 VAL A O 1
ATOM 627 N N . SER A 1 87 ? 2.973 -2.319 2.932 1.00 84.69 87 SER A N 1
ATOM 628 C CA . SER A 1 87 ? 4.022 -1.922 2.004 1.00 84.69 87 SER A CA 1
ATOM 629 C C . SER A 1 87 ? 3.751 -2.525 0.631 1.00 84.69 87 SER A C 1
ATOM 631 O O . SER A 1 87 ? 3.457 -3.715 0.544 1.00 84.69 87 SER A O 1
ATOM 633 N N . ASN A 1 88 ? 3.869 -1.720 -0.426 1.00 77.94 88 ASN A N 1
ATOM 634 C CA . ASN A 1 88 ? 4.029 -2.229 -1.790 1.00 77.94 88 ASN A CA 1
ATOM 635 C C . ASN A 1 88 ? 5.509 -2.097 -2.170 1.00 77.94 88 ASN A C 1
ATOM 637 O O . ASN A 1 88 ? 5.920 -1.116 -2.789 1.00 77.94 88 ASN A O 1
ATOM 641 N N . ALA A 1 89 ? 6.295 -3.049 -1.682 1.00 63.38 89 ALA A N 1
ATOM 642 C CA . ALA A 1 89 ? 7.688 -3.314 -2.024 1.00 63.38 89 ALA A CA 1
ATOM 643 C C . ALA A 1 89 ? 7.774 -4.792 -2.453 1.00 63.38 89 ALA A C 1
ATOM 645 O O . ALA A 1 89 ? 6.891 -5.567 -2.067 1.00 63.38 89 ALA A O 1
ATOM 646 N N . SER A 1 90 ? 8.761 -5.167 -3.274 1.00 56.31 90 SER A N 1
ATOM 647 C CA . SER A 1 90 ? 8.931 -6.557 -3.733 1.00 56.31 90 SER A CA 1
ATOM 648 C C . SER A 1 90 ? 9.224 -7.558 -2.615 1.00 56.31 90 SER A C 1
ATOM 650 O O . SER A 1 90 ? 9.724 -7.158 -1.533 1.00 56.31 90 SER A O 1
#

Radius of gyration: 13.91 Å; Cα contacts (8 Å, |Δi|>4): 135; chains: 1; bounding box: 39×34×31 Å

Nearest PDB structures (foldseek):
  7plm-assembly1_B  TM=9.733E-01  e=1.125E-04  Desulfocurvibacter africanus
  2c3m-assembly1_A  TM=9.718E-01  e=1.798E-04  Desulfocurvibacter africanus
  6cin-assembly1_A  TM=9.710E-01  e=2.198E-04  Moorella thermoacetica ATCC 39073
  6cio-assembly2_C  TM=9.711E-01  e=2.874E-04  Moorella thermoacetica ATCC 39073
  6cin-assembly3_E  TM=9.687E-01  e=2.874E-04  Moorella thermoacetica ATCC 39073

Foldseek 3Di:
DDDPDNDDDDDDDPLVVLLVVCLAAFLEEEEEDDPPNNSSLVSSVVCLVVVRAHVVRHRHYYHYDPAQVVRVVVQVVVVVVPGRYDYHHD

Sequence (90 aa):
MSHPFPGIPDVINGNGAVAHVMKHVCGGVIGYPITPSTEISETFEAARAEGQLNVWGKHPFFVETEGEHSAQSGALGAALTGGSYVSNAS

Mean predicted aligned error: 4.02 Å

Solvent-accessible surface area (backbone atoms only — not comparable to full-atom values): 5149 Å² total; per-residue (Å²): 136,88,62,99,74,77,75,79,91,78,93,71,56,72,49,55,54,49,22,57,50,44,51,39,71,31,53,24,40,21,22,32,85,46,89,88,58,34,61,26,56,53,51,34,45,51,44,39,75,74,64,44,52,16,82,83,73,44,72,44,50,77,45,79,44,98,35,46,70,52,6,46,52,48,16,53,57,50,31,75,76,76,48,53,46,40,49,49,47,134

Secondary structure (DSSP, 8-state):
---S---------HHHHHHHHHHHH-SEEEE---TTTHHHHHHHHHHHHTT---TTSPPPEEEE-SSHHHHHHHHHHHHHTT--EEEE--

pLDDT: mean 92.12, std 7.07, range [56.31, 97.75]